Protein AF-A0A0Q8J350-F1 (afdb_monomer_lite)

Structure (mmCIF, N/CA/C/O backbone):
data_AF-A0A0Q8J350-F1
#
_entry.id   AF-A0A0Q8J350-F1
#
loop_
_atom_site.group_PDB
_atom_site.id
_atom_site.type_symbol
_atom_site.label_atom_id
_atom_site.label_alt_id
_atom_site.label_comp_id
_atom_site.label_asym_id
_atom_site.label_entity_id
_atom_site.label_seq_id
_atom_site.pdbx_PDB_ins_code
_atom_site.Cartn_x
_atom_site.Cartn_y
_atom_site.Cartn_z
_atom_site.occupancy
_atom_site.B_iso_or_equiv
_atom_site.auth_seq_id
_atom_site.auth_comp_id
_atom_site.auth_asym_id
_atom_site.auth_atom_id
_atom_site.pdbx_PDB_model_num
ATOM 1 N N . MET A 1 1 ? 8.474 -1.143 -24.722 1.00 42.2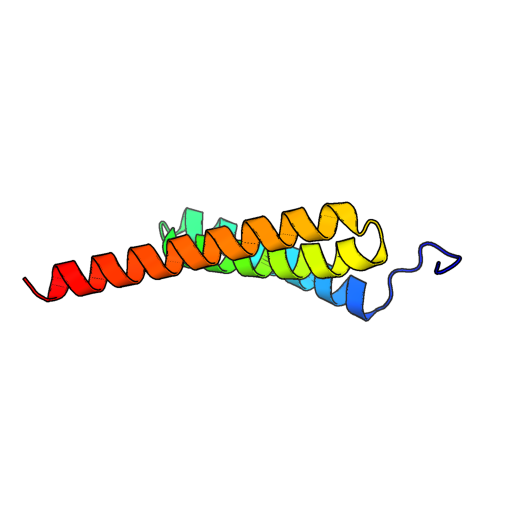8 1 MET A N 1
ATOM 2 C CA . MET A 1 1 ? 9.204 -2.358 -24.303 1.00 42.28 1 MET A CA 1
ATOM 3 C C . MET A 1 1 ? 10.643 -1.959 -24.028 1.00 42.28 1 MET A C 1
ATOM 5 O O . MET A 1 1 ? 11.415 -1.791 -24.964 1.00 42.28 1 MET A O 1
ATOM 9 N N . THR A 1 2 ? 10.965 -1.683 -22.768 1.00 45.03 2 THR A N 1
ATOM 10 C CA . THR A 1 2 ? 12.335 -1.426 -22.309 1.00 45.03 2 THR A CA 1
ATOM 11 C C . THR A 1 2 ? 13.141 -2.717 -22.448 1.00 45.03 2 THR A C 1
ATOM 13 O O . THR A 1 2 ? 12.702 -3.789 -22.045 1.00 45.03 2 THR A O 1
ATOM 16 N N . ARG A 1 3 ? 14.264 -2.623 -23.164 1.00 53.06 3 ARG A N 1
ATOM 17 C CA . ARG A 1 3 ? 14.980 -3.752 -23.779 1.00 53.06 3 ARG A CA 1
ATOM 18 C C . ARG A 1 3 ? 15.904 -4.512 -22.821 1.00 53.06 3 ARG A C 1
ATOM 20 O O . ARG A 1 3 ? 16.374 -5.579 -23.183 1.00 53.06 3 ARG A O 1
ATOM 27 N N . ASN A 1 4 ? 16.096 -4.022 -21.606 1.00 52.31 4 ASN A N 1
ATOM 28 C CA . ASN A 1 4 ? 16.851 -4.684 -20.550 1.00 52.31 4 ASN A CA 1
ATOM 29 C C . ASN A 1 4 ? 15.980 -4.646 -19.297 1.00 52.31 4 ASN A C 1
ATOM 31 O O . ASN A 1 4 ? 15.317 -3.636 -19.075 1.00 52.31 4 ASN A O 1
ATOM 35 N N . GLY A 1 5 ? 15.962 -5.709 -18.493 1.00 55.25 5 GLY A N 1
ATOM 36 C CA . GLY A 1 5 ? 15.242 -5.792 -17.212 1.00 55.25 5 GLY A CA 1
ATOM 37 C C . GLY A 1 5 ? 15.749 -4.828 -16.129 1.00 55.25 5 GLY A C 1
ATOM 38 O O . GLY A 1 5 ? 15.719 -5.164 -14.948 1.00 55.25 5 GLY A O 1
ATOM 39 N N . ASP A 1 6 ? 16.230 -3.655 -16.528 1.00 61.84 6 ASP A N 1
ATOM 40 C CA . ASP A 1 6 ? 16.649 -2.565 -15.674 1.00 61.84 6 ASP A CA 1
ATOM 41 C C . ASP A 1 6 ? 15.387 -1.910 -15.112 1.00 61.84 6 ASP A C 1
ATOM 43 O O . ASP A 1 6 ? 14.622 -1.245 -15.816 1.00 61.84 6 ASP A O 1
ATOM 47 N N . LEU A 1 7 ? 15.144 -2.145 -13.823 1.00 61.53 7 LEU A N 1
ATOM 48 C CA . LEU A 1 7 ? 14.150 -1.399 -13.063 1.00 61.53 7 LEU A CA 1
ATOM 49 C C . LEU A 1 7 ? 14.528 0.076 -13.116 1.00 61.53 7 LEU A C 1
ATOM 51 O O . LEU A 1 7 ? 15.651 0.444 -12.757 1.00 61.53 7 LEU A O 1
ATOM 55 N N . THR A 1 8 ? 13.587 0.933 -13.516 1.00 75.81 8 THR A N 1
ATOM 56 C CA . THR A 1 8 ? 13.827 2.365 -13.371 1.00 75.81 8 THR A CA 1
ATOM 57 C C . THR A 1 8 ? 14.044 2.671 -11.882 1.00 75.81 8 THR A C 1
ATOM 59 O O . THR A 1 8 ? 13.464 2.004 -11.014 1.00 75.81 8 THR A O 1
ATOM 62 N N . PRO A 1 9 ? 14.875 3.669 -11.535 1.00 78.62 9 PRO A N 1
ATOM 63 C CA . PRO A 1 9 ? 15.106 4.037 -10.136 1.00 78.62 9 PRO A CA 1
ATOM 64 C C . PRO A 1 9 ? 13.796 4.358 -9.393 1.00 78.62 9 PRO A C 1
ATOM 66 O O . PRO A 1 9 ? 13.697 4.141 -8.187 1.00 78.62 9 PRO A O 1
ATOM 69 N N . ILE A 1 10 ? 12.767 4.803 -10.122 1.00 79.62 10 ILE A N 1
ATOM 70 C CA . ILE A 1 10 ? 11.420 5.057 -9.603 1.00 79.62 10 ILE A CA 1
ATOM 71 C C . ILE A 1 10 ? 10.720 3.744 -9.218 1.00 79.62 10 ILE A C 1
AT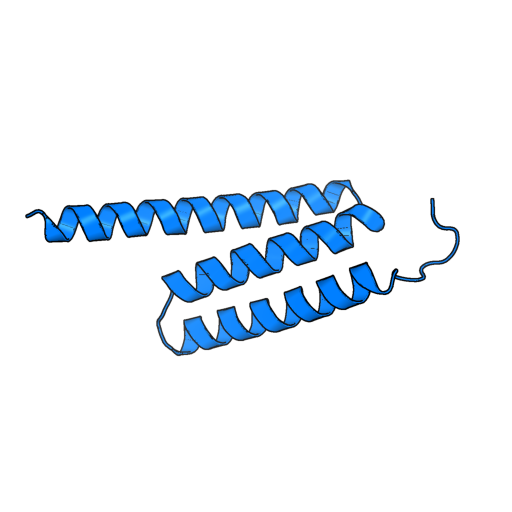OM 73 O O . ILE A 1 10 ? 10.160 3.656 -8.125 1.00 79.62 10 ILE A O 1
ATOM 77 N N . SER A 1 11 ? 10.781 2.704 -10.054 1.00 80.12 11 SER A N 1
ATOM 78 C CA . SER A 1 11 ? 10.192 1.390 -9.746 1.00 80.12 11 SER A CA 1
ATOM 79 C C . SER A 1 11 ? 10.931 0.693 -8.598 1.00 80.12 11 SER A C 1
ATOM 81 O O . SER A 1 11 ? 10.303 0.051 -7.759 1.00 80.12 11 SER A O 1
ATOM 83 N N . LEU A 1 12 ? 12.255 0.858 -8.506 1.00 82.25 12 LEU A N 1
ATOM 84 C CA . LEU A 1 12 ? 13.050 0.390 -7.363 1.00 82.25 12 LEU A CA 1
ATOM 85 C C . LEU A 1 12 ? 12.620 1.071 -6.059 1.00 82.25 12 LEU A C 1
ATOM 87 O O . LEU A 1 12 ? 12.399 0.397 -5.052 1.00 82.25 12 LEU A O 1
ATOM 91 N N . LEU A 1 13 ? 12.441 2.394 -6.082 1.00 85.12 13 LEU A N 1
ATOM 92 C CA . LEU A 1 13 ? 11.938 3.141 -4.932 1.00 85.12 13 LEU A CA 1
ATOM 93 C C . LEU A 1 13 ? 10.524 2.683 -4.540 1.00 85.12 13 LEU A C 1
ATOM 95 O O . LEU A 1 13 ? 10.259 2.454 -3.360 1.00 85.12 13 LEU A O 1
ATOM 99 N N . ALA A 1 14 ? 9.632 2.494 -5.517 1.00 84.12 14 ALA A N 1
ATOM 100 C CA . ALA A 1 14 ? 8.282 1.986 -5.283 1.00 84.12 14 ALA A CA 1
ATOM 101 C C . ALA A 1 14 ? 8.299 0.578 -4.661 1.00 84.12 14 ALA A C 1
ATOM 103 O O . ALA A 1 14 ? 7.546 0.312 -3.724 1.00 84.12 14 ALA A O 1
ATOM 104 N N . LEU A 1 15 ? 9.199 -0.303 -5.104 1.00 82.06 15 LEU A N 1
ATOM 105 C CA . LEU A 1 15 ? 9.374 -1.632 -4.519 1.00 82.06 15 LEU A CA 1
ATOM 106 C C . LEU A 1 15 ? 9.822 -1.555 -3.052 1.00 82.06 15 LEU A C 1
ATOM 108 O O . LEU A 1 15 ? 9.244 -2.225 -2.196 1.00 82.06 15 LEU A O 1
ATOM 112 N N . VAL A 1 16 ? 10.809 -0.709 -2.741 1.00 87.81 16 VAL A N 1
ATOM 113 C CA . VAL A 1 16 ? 11.275 -0.498 -1.359 1.00 87.81 16 VAL A CA 1
ATOM 114 C C . VAL A 1 16 ? 10.140 0.028 -0.476 1.00 87.81 16 VAL A C 1
ATOM 116 O O . VAL A 1 16 ? 9.933 -0.482 0.627 1.00 87.81 16 VAL A O 1
ATOM 119 N N . LEU A 1 17 ? 9.362 0.994 -0.970 1.00 88.44 17 LEU A N 1
ATOM 120 C CA . LEU A 1 17 ? 8.202 1.540 -0.260 1.00 88.44 17 LEU A CA 1
ATOM 121 C C . LEU A 1 17 ? 7.111 0.482 -0.036 1.00 88.44 17 LEU A C 1
ATOM 123 O O . LEU A 1 17 ? 6.533 0.424 1.052 1.00 88.44 17 LEU A O 1
ATOM 127 N N . SER A 1 18 ? 6.863 -0.393 -1.014 1.00 88.06 18 SER A N 1
ATOM 128 C CA . SER A 1 18 ? 5.944 -1.532 -0.880 1.00 88.06 18 SER A CA 1
ATOM 129 C C . SER A 1 18 ? 6.406 -2.512 0.207 1.00 88.06 18 SER A C 1
ATOM 131 O O . SER A 1 18 ? 5.641 -2.856 1.113 1.00 88.06 18 SER A O 1
ATOM 133 N N . CYS A 1 19 ? 7.683 -2.898 0.212 1.00 87.81 19 CYS A N 1
ATOM 134 C CA . CYS A 1 19 ? 8.238 -3.770 1.250 1.00 87.81 19 CYS A CA 1
ATOM 135 C C . CYS A 1 19 ? 8.160 -3.132 2.645 1.00 87.81 19 CYS A C 1
ATOM 137 O O . CYS A 1 19 ? 7.694 -3.770 3.592 1.00 87.81 19 CYS A O 1
ATOM 139 N N . ALA A 1 20 ? 8.547 -1.861 2.774 1.00 89.62 20 ALA A N 1
ATOM 140 C CA . ALA A 1 20 ? 8.492 -1.138 4.042 1.00 89.62 20 ALA A CA 1
ATOM 141 C C . ALA A 1 20 ? 7.058 -1.060 4.593 1.00 89.62 20 ALA A C 1
ATOM 143 O O . ALA A 1 20 ? 6.817 -1.359 5.762 1.00 89.62 20 ALA A O 1
ATOM 144 N N . THR A 1 21 ? 6.084 -0.722 3.748 1.00 89.19 21 THR A N 1
ATOM 145 C CA . THR A 1 21 ? 4.671 -0.616 4.154 1.00 89.19 21 THR A CA 1
ATOM 146 C C . THR A 1 21 ? 4.047 -1.972 4.480 1.00 89.19 21 THR A C 1
ATOM 148 O O . THR A 1 21 ? 3.256 -2.062 5.417 1.00 89.19 21 THR A O 1
ATOM 151 N N . THR A 1 22 ? 4.469 -3.045 3.809 1.00 89.25 22 THR A N 1
ATOM 152 C CA . THR A 1 22 ? 4.105 -4.429 4.168 1.00 89.25 22 THR A CA 1
ATOM 153 C C . THR A 1 22 ? 4.598 -4.795 5.567 1.00 89.25 22 THR A C 1
ATOM 155 O O . THR A 1 22 ? 3.829 -5.320 6.373 1.00 89.25 22 THR A O 1
ATOM 158 N N . LEU A 1 23 ? 5.862 -4.489 5.879 1.00 91.31 23 LEU A N 1
ATOM 159 C CA . LEU A 1 23 ? 6.448 -4.749 7.198 1.00 91.31 23 LEU A CA 1
ATOM 160 C C . LEU A 1 23 ? 5.764 -3.926 8.295 1.00 91.31 23 LEU A C 1
ATOM 162 O O . LEU A 1 23 ? 5.474 -4.453 9.368 1.00 91.31 23 LEU A O 1
ATOM 166 N N . ILE A 1 24 ? 5.440 -2.662 8.010 1.00 90.25 24 ILE A N 1
ATOM 167 C CA . ILE A 1 24 ? 4.656 -1.812 8.917 1.00 90.25 24 ILE A CA 1
ATOM 168 C C . ILE A 1 24 ? 3.267 -2.422 9.150 1.00 90.25 24 ILE A C 1
ATOM 170 O O . ILE A 1 24 ? 2.823 -2.510 10.294 1.00 90.25 24 ILE A O 1
ATOM 174 N N . GLY A 1 25 ? 2.594 -2.884 8.092 1.00 85.69 25 GLY A N 1
ATOM 175 C CA . GLY A 1 25 ? 1.301 -3.562 8.193 1.00 85.69 25 GLY A CA 1
ATOM 176 C C . GLY A 1 25 ? 1.366 -4.819 9.060 1.00 85.69 25 GLY A C 1
ATOM 177 O O . GLY A 1 25 ? 0.537 -4.992 9.954 1.00 85.69 25 GLY A O 1
ATOM 178 N N . ALA A 1 26 ? 2.401 -5.641 8.873 1.00 88.06 26 ALA A N 1
ATOM 179 C CA . ALA A 1 26 ? 2.640 -6.826 9.692 1.00 88.06 26 ALA A CA 1
ATOM 180 C C . ALA A 1 26 ? 2.874 -6.455 11.167 1.00 88.06 26 ALA A C 1
ATOM 182 O O . ALA A 1 26 ? 2.220 -7.006 12.051 1.00 88.06 26 ALA A O 1
ATOM 183 N N . ALA A 1 27 ? 3.723 -5.462 11.449 1.00 90.62 27 ALA A N 1
ATOM 184 C CA . ALA A 1 27 ? 3.953 -4.971 12.809 1.00 90.62 27 ALA A CA 1
ATOM 185 C C . ALA A 1 27 ? 2.663 -4.442 13.468 1.00 90.62 27 ALA A C 1
ATOM 187 O O . ALA A 1 27 ? 2.405 -4.692 14.646 1.00 90.62 27 ALA A O 1
ATOM 188 N N . MET A 1 28 ? 1.799 -3.767 12.705 1.00 88.75 28 MET A N 1
ATOM 189 C CA . MET A 1 28 ? 0.501 -3.296 13.195 1.00 88.75 28 MET A CA 1
ATOM 190 C C . MET A 1 28 ? -0.463 -4.441 13.532 1.00 88.75 28 MET A C 1
ATOM 192 O O . MET A 1 28 ? -1.243 -4.304 14.479 1.00 88.75 28 MET A O 1
ATOM 196 N N . LEU A 1 29 ? -0.396 -5.571 12.818 1.00 87.00 29 LEU A N 1
ATOM 197 C CA . LEU A 1 29 ? -1.129 -6.785 13.195 1.00 87.00 29 LEU A CA 1
ATOM 198 C C . LEU A 1 29 ? -0.610 -7.364 14.515 1.00 87.00 29 LEU A C 1
ATOM 200 O O . LEU A 1 29 ? -1.428 -7.706 15.371 1.00 87.00 29 LEU A O 1
ATOM 204 N N . LEU A 1 30 ? 0.713 -7.393 14.732 1.00 91.44 30 LEU A N 1
ATOM 205 C CA . LEU A 1 30 ? 1.285 -7.791 16.028 1.00 91.44 30 LEU A CA 1
ATOM 206 C C . LEU A 1 30 ? 0.790 -6.883 17.166 1.00 91.44 30 LEU A C 1
ATOM 208 O O . LEU A 1 30 ? 0.470 -7.364 18.253 1.00 91.44 30 LEU A O 1
ATOM 212 N N . TRP A 1 31 ? 0.648 -5.582 16.909 1.00 92.81 31 TRP A N 1
ATOM 213 C CA . TRP A 1 31 ? 0.093 -4.619 17.869 1.00 92.81 31 TRP A CA 1
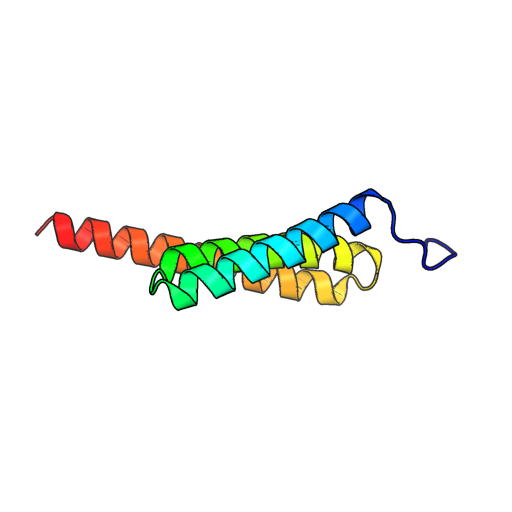ATOM 214 C C . TRP A 1 31 ? -1.437 -4.613 17.961 1.00 92.81 31 TRP A C 1
ATOM 216 O O . TRP A 1 31 ? -2.001 -3.714 18.587 1.00 92.81 31 TRP A O 1
ATOM 226 N N . ARG A 1 32 ? -2.123 -5.594 17.360 1.00 89.69 32 ARG A N 1
ATOM 227 C CA . ARG A 1 32 ? -3.590 -5.722 17.377 1.00 89.69 32 ARG A CA 1
ATOM 228 C C . ARG A 1 32 ? -4.313 -4.467 16.864 1.00 89.69 32 ARG A C 1
ATOM 230 O O . ARG A 1 32 ? -5.397 -4.130 17.337 1.00 89.69 32 ARG A O 1
ATOM 237 N N . LYS A 1 33 ? -3.733 -3.777 15.875 1.00 86.00 33 LYS A N 1
ATOM 238 C CA . LYS A 1 33 ? -4.322 -2.611 15.189 1.00 86.00 33 LYS A CA 1
ATOM 239 C C . LYS A 1 33 ? -4.727 -2.986 13.753 1.00 86.00 33 LYS A C 1
ATOM 241 O O . LYS A 1 33 ? -4.086 -2.533 12.801 1.00 86.00 33 LYS A O 1
ATOM 246 N N . PRO A 1 34 ? -5.793 -3.793 13.563 1.00 80.81 34 PRO A N 1
ATOM 247 C CA . PRO A 1 34 ? -6.149 -4.361 12.258 1.00 80.81 34 PRO A CA 1
ATOM 248 C C . PRO A 1 34 ? -6.521 -3.295 11.218 1.00 80.81 34 PRO A C 1
ATOM 250 O O . PRO A 1 34 ? -6.216 -3.446 10.039 1.00 80.81 34 PRO A O 1
ATOM 253 N N . LEU A 1 35 ? -7.113 -2.176 11.648 1.00 81.31 35 LEU A N 1
ATOM 254 C CA . LEU A 1 35 ? -7.470 -1.067 10.758 1.00 81.31 35 LEU A CA 1
ATOM 255 C C . LEU A 1 35 ? -6.250 -0.364 10.166 1.00 81.31 35 LEU A C 1
ATOM 257 O O . LEU A 1 35 ? -6.205 -0.082 8.970 1.00 81.31 35 LEU A O 1
ATOM 261 N N . SER A 1 36 ? -5.255 -0.088 11.005 1.00 83.25 36 SER A N 1
ATOM 262 C CA . SER A 1 36 ? -4.010 0.537 10.565 1.00 83.25 36 SER A CA 1
ATOM 263 C C . SER A 1 36 ? -3.211 -0.417 9.675 1.00 83.25 36 SER A C 1
ATOM 265 O O . SER A 1 36 ? -2.687 0.015 8.651 1.00 83.25 36 SER A O 1
ATOM 267 N N . ALA A 1 37 ? -3.205 -1.715 10.000 1.00 84.56 37 ALA A N 1
ATOM 268 C CA . ALA A 1 37 ? -2.596 -2.739 9.158 1.00 84.56 37 ALA A CA 1
ATOM 269 C C . ALA A 1 37 ? -3.243 -2.802 7.766 1.00 84.56 37 ALA A C 1
ATOM 271 O O . ALA A 1 37 ? -2.535 -2.774 6.765 1.00 84.56 37 ALA A O 1
ATOM 272 N N . SER A 1 38 ? -4.578 -2.806 7.689 1.00 81.94 38 SER A N 1
ATOM 273 C CA . SER A 1 38 ? -5.312 -2.788 6.414 1.00 81.94 38 SER A CA 1
ATOM 274 C C . SER A 1 38 ? -4.929 -1.589 5.543 1.00 81.94 38 SER A C 1
ATOM 276 O O . SER A 1 38 ? -4.728 -1.741 4.340 1.00 81.94 38 SER A O 1
ATOM 278 N N . ALA A 1 39 ? -4.793 -0.400 6.138 1.00 84.25 39 ALA A N 1
ATOM 279 C CA . ALA A 1 39 ? -4.357 0.790 5.411 1.00 84.25 39 ALA A CA 1
ATOM 280 C C . ALA A 1 39 ? -2.915 0.647 4.893 1.00 84.25 39 ALA A C 1
ATOM 282 O O . ALA A 1 39 ? -2.642 0.974 3.740 1.00 84.25 39 ALA A O 1
ATOM 283 N N . ALA A 1 40 ? -2.007 0.111 5.712 1.00 85.62 40 ALA A N 1
ATOM 284 C CA . ALA A 1 40 ? -0.623 -0.132 5.313 1.00 85.62 40 ALA A CA 1
ATOM 285 C C . ALA A 1 40 ? -0.517 -1.158 4.168 1.00 85.62 40 ALA A C 1
ATOM 287 O O . ALA A 1 40 ? 0.223 -0.928 3.212 1.00 85.62 40 ALA A O 1
ATOM 288 N N . TYR A 1 41 ? -1.308 -2.237 4.201 1.00 85.12 41 TYR A N 1
ATOM 289 C CA . TYR A 1 41 ? -1.363 -3.216 3.110 1.00 85.12 41 TYR A CA 1
ATOM 290 C C . TYR A 1 41 ? -1.983 -2.647 1.828 1.00 85.12 41 TYR A C 1
ATOM 292 O O . TYR A 1 41 ? -1.496 -2.945 0.739 1.00 85.12 41 TYR A O 1
ATOM 300 N N . ALA A 1 42 ? -3.002 -1.788 1.933 1.00 83.44 42 ALA A N 1
ATOM 301 C CA . ALA A 1 42 ? -3.570 -1.106 0.769 1.00 83.44 42 ALA A CA 1
ATOM 302 C C . ALA A 1 42 ? -2.532 -0.205 0.078 1.00 83.44 42 ALA A C 1
ATOM 304 O O . ALA A 1 42 ? -2.395 -0.240 -1.145 1.00 83.44 42 ALA A O 1
ATOM 305 N N . ILE A 1 43 ? -1.759 0.552 0.866 1.00 85.50 43 ILE A N 1
ATOM 306 C CA . ILE A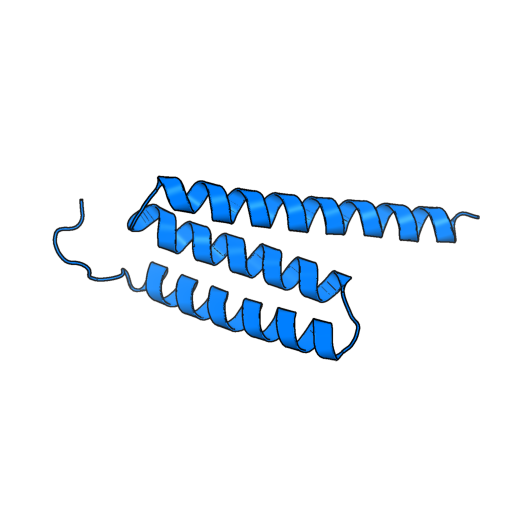 1 43 ? -0.667 1.401 0.368 1.00 85.50 43 ILE A CA 1
ATOM 307 C C . ILE A 1 43 ? 0.438 0.543 -0.266 1.00 85.50 43 ILE A C 1
ATOM 309 O O . ILE A 1 43 ? 0.875 0.836 -1.378 1.00 85.50 43 ILE A O 1
ATOM 313 N N . SER A 1 44 ? 0.846 -0.542 0.399 1.00 86.62 44 SER A N 1
ATOM 314 C CA . SER A 1 44 ? 1.831 -1.491 -0.136 1.00 86.62 44 SER A CA 1
ATOM 315 C C . SER A 1 44 ? 1.418 -2.041 -1.498 1.00 86.62 44 SER A C 1
ATOM 317 O O . SER A 1 44 ? 2.221 -2.062 -2.435 1.00 86.62 44 SER A O 1
ATOM 319 N N . SER A 1 45 ? 0.149 -2.431 -1.623 1.00 84.25 45 SER A N 1
ATOM 320 C CA . SER A 1 45 ? -0.404 -2.991 -2.849 1.00 84.25 45 SER A CA 1
ATOM 321 C C . SER A 1 45 ? -0.462 -1.978 -3.994 1.00 84.25 45 SER A C 1
ATOM 323 O O . SER A 1 45 ? -0.266 -2.347 -5.151 1.00 84.25 45 SER A O 1
ATOM 325 N N . LEU A 1 46 ? -0.671 -0.693 -3.688 1.00 84.50 46 LEU A N 1
ATOM 326 C CA . LEU A 1 46 ? -0.626 0.382 -4.680 1.00 84.50 46 LEU A CA 1
ATOM 327 C C . LEU A 1 46 ? 0.787 0.537 -5.264 1.00 84.50 46 LEU A C 1
ATOM 329 O O . LEU A 1 46 ? 0.957 0.622 -6.479 1.00 84.50 46 LEU A O 1
ATOM 333 N N . PHE A 1 47 ? 1.809 0.515 -4.406 1.00 83.62 47 PHE A N 1
ATOM 334 C CA . PHE A 1 47 ? 3.202 0.564 -4.848 1.00 83.62 47 PHE A CA 1
ATOM 335 C C . PHE A 1 47 ? 3.606 -0.690 -5.626 1.00 83.62 47 PHE A C 1
ATOM 337 O O . PHE A 1 47 ? 4.248 -0.579 -6.669 1.00 83.62 47 PHE A O 1
ATOM 344 N N . ALA A 1 48 ? 3.173 -1.872 -5.185 1.00 81.88 48 ALA A N 1
ATOM 345 C CA . ALA A 1 48 ? 3.384 -3.112 -5.926 1.00 81.88 48 ALA A CA 1
ATOM 346 C C . ALA A 1 48 ? 2.721 -3.066 -7.314 1.00 81.88 48 ALA A C 1
ATOM 348 O O . ALA A 1 48 ? 3.317 -3.507 -8.296 1.00 81.88 48 ALA A O 1
ATOM 349 N N . ALA A 1 49 ? 1.523 -2.481 -7.423 1.00 83.06 49 ALA A N 1
ATOM 350 C CA . ALA A 1 49 ? 0.843 -2.294 -8.701 1.00 83.06 49 ALA A CA 1
ATOM 351 C C . ALA A 1 49 ? 1.630 -1.384 -9.653 1.00 83.06 49 ALA A C 1
ATOM 353 O O . ALA A 1 49 ? 1.731 -1.703 -10.835 1.00 83.06 49 ALA A O 1
ATOM 354 N N . LEU A 1 50 ? 2.221 -0.294 -9.147 1.00 81.25 50 LEU A N 1
ATOM 355 C CA . LEU A 1 50 ? 3.059 0.610 -9.945 1.00 81.25 50 LEU A CA 1
ATOM 356 C C . LEU A 1 50 ? 4.285 -0.112 -10.519 1.00 81.25 50 LEU A C 1
ATOM 358 O O . LEU A 1 50 ? 4.570 0.020 -11.705 1.00 81.25 50 LEU A O 1
ATOM 362 N N . VAL A 1 51 ? 4.958 -0.939 -9.714 1.00 80.19 51 VAL A N 1
ATOM 363 C CA . VAL A 1 51 ? 6.094 -1.755 -10.180 1.00 80.19 51 VAL A CA 1
ATOM 364 C C . VAL A 1 51 ? 5.645 -2.777 -11.230 1.00 80.19 51 VAL A C 1
ATOM 366 O O . VAL A 1 51 ? 6.288 -2.946 -12.268 1.00 80.19 51 VAL A O 1
ATOM 369 N N . MET A 1 52 ? 4.513 -3.443 -10.991 1.00 79.19 52 MET A N 1
ATOM 370 C CA . MET A 1 52 ? 3.978 -4.453 -11.906 1.00 79.19 52 MET A CA 1
ATOM 371 C C . MET A 1 52 ? 3.432 -3.851 -13.203 1.00 79.19 52 MET A C 1
ATOM 373 O O . MET A 1 52 ? 3.424 -4.546 -14.213 1.00 79.19 52 MET A O 1
ATOM 377 N N . ALA A 1 53 ? 3.021 -2.581 -13.224 1.00 79.31 53 ALA A N 1
ATOM 378 C CA . ALA A 1 53 ? 2.542 -1.919 -14.438 1.00 79.31 53 ALA A CA 1
ATOM 379 C C . ALA A 1 53 ? 3.632 -1.827 -15.514 1.00 79.31 53 ALA A C 1
ATOM 381 O O . ALA A 1 53 ? 3.334 -1.960 -16.701 1.00 79.31 53 ALA A O 1
ATOM 382 N N . GLU A 1 54 ? 4.890 -1.666 -15.100 1.00 74.69 54 GLU A N 1
ATOM 383 C CA . GLU A 1 54 ? 6.033 -1.633 -16.015 1.00 74.69 54 GLU A CA 1
ATOM 384 C C . GLU A 1 54 ? 6.436 -3.028 -16.511 1.00 74.69 54 GLU A C 1
ATOM 386 O O . GLU A 1 54 ? 6.800 -3.188 -17.676 1.00 74.69 54 GLU A O 1
ATOM 391 N N . TRP A 1 55 ? 6.358 -4.045 -15.647 1.00 70.88 55 TRP A N 1
ATOM 392 C CA . TRP A 1 55 ? 6.847 -5.396 -15.950 1.00 70.88 55 TRP A CA 1
ATOM 393 C C . TRP A 1 55 ? 5.777 -6.308 -16.555 1.00 70.88 55 TRP A C 1
ATOM 395 O O . TRP A 1 55 ? 6.022 -7.012 -17.536 1.00 70.88 55 TRP A O 1
ATOM 405 N N . ARG A 1 56 ? 4.588 -6.349 -15.945 1.00 74.44 56 ARG A N 1
ATOM 406 C CA . ARG A 1 56 ? 3.466 -7.228 -16.308 1.00 74.44 56 ARG A CA 1
ATOM 407 C C . ARG A 1 56 ? 2.138 -6.499 -16.043 1.00 74.44 56 ARG A C 1
ATOM 409 O O . ARG A 1 56 ? 1.501 -6.752 -15.018 1.00 74.44 56 ARG A O 1
ATOM 416 N N . PRO A 1 57 ? 1.670 -5.659 -16.987 1.00 73.56 57 PRO A N 1
ATOM 417 C CA . PRO A 1 57 ? 0.467 -4.836 -16.833 1.00 73.56 57 PRO A CA 1
ATOM 418 C C . PRO A 1 57 ? -0.778 -5.579 -16.311 1.00 73.56 57 PRO A C 1
ATOM 420 O O . PRO A 1 57 ? -1.487 -5.017 -15.479 1.00 73.56 57 PRO A O 1
ATOM 423 N N . PRO A 1 58 ? -1.043 -6.850 -16.693 1.00 78.00 58 PRO A N 1
ATOM 424 C CA . PRO A 1 58 ? -2.178 -7.599 -16.148 1.00 78.00 58 PRO A CA 1
ATOM 425 C C . PRO A 1 58 ? -2.142 -7.775 -14.618 1.00 78.00 58 PRO A C 1
ATOM 427 O O . PRO A 1 58 ? -3.185 -7.756 -13.973 1.00 78.00 58 PRO A O 1
ATOM 430 N N . LEU A 1 59 ? -0.951 -7.906 -14.021 1.00 74.12 59 LEU A N 1
ATOM 431 C CA . LEU A 1 59 ? -0.759 -8.071 -12.572 1.00 74.12 59 LEU A CA 1
ATOM 432 C C . LEU A 1 59 ? -0.844 -6.739 -11.804 1.00 74.12 59 LEU A C 1
ATOM 434 O O . LEU A 1 59 ? -1.055 -6.727 -10.589 1.00 74.12 59 LEU A O 1
ATOM 438 N N . ALA A 1 60 ? -0.740 -5.601 -12.491 1.00 75.69 60 ALA A N 1
ATOM 439 C CA . ALA A 1 60 ? -0.967 -4.299 -11.868 1.00 75.69 60 ALA A CA 1
ATOM 440 C C . ALA A 1 60 ? -2.432 -4.136 -11.426 1.00 75.69 60 ALA A C 1
ATOM 442 O O . ALA A 1 60 ? -2.702 -3.611 -10.345 1.00 75.69 60 ALA A O 1
ATOM 443 N N . PHE A 1 61 ? -3.382 -4.666 -12.207 1.00 76.38 61 PHE A N 1
ATOM 444 C CA . PHE A 1 61 ? -4.809 -4.625 -11.871 1.00 76.38 61 PHE A CA 1
ATOM 445 C C . PHE A 1 61 ? -5.132 -5.377 -10.579 1.00 76.38 61 PHE A C 1
ATOM 447 O O . PHE A 1 61 ? -5.963 -4.917 -9.799 1.00 76.38 61 PHE A O 1
ATOM 454 N N . THR A 1 62 ? -4.445 -6.490 -10.303 1.00 79.94 62 THR A N 1
ATOM 455 C CA . THR A 1 62 ? -4.607 -7.201 -9.028 1.00 79.94 62 THR A CA 1
ATOM 456 C C . THR A 1 62 ? -4.139 -6.362 -7.841 1.00 79.94 62 THR A C 1
ATOM 458 O O . THR A 1 62 ? -4.852 -6.278 -6.842 1.00 79.94 62 THR A O 1
ATOM 461 N N . GLY A 1 63 ? -2.999 -5.673 -7.963 1.00 74.25 63 GLY A N 1
ATOM 462 C CA . GLY A 1 63 ? -2.514 -4.779 -6.908 1.00 74.25 63 GLY A CA 1
ATOM 463 C C . GLY A 1 63 ? -3.450 -3.586 -6.664 1.00 74.25 63 GLY A C 1
ATOM 464 O O . GLY A 1 63 ? -3.711 -3.230 -5.512 1.00 74.25 63 GLY A O 1
ATOM 465 N N . LEU A 1 64 ? -4.037 -3.025 -7.727 1.00 78.56 64 LEU A N 1
ATOM 466 C CA . LEU A 1 64 ? -5.071 -1.987 -7.628 1.00 78.56 64 LEU A CA 1
ATOM 467 C C . LEU A 1 64 ? -6.356 -2.503 -6.966 1.00 78.56 64 LEU A C 1
ATOM 469 O O . LEU A 1 64 ? -6.928 -1.813 -6.123 1.00 78.56 64 LEU A O 1
ATOM 473 N N . GLY A 1 65 ? -6.791 -3.721 -7.298 1.00 79.94 65 GLY A N 1
ATOM 474 C CA . GLY A 1 65 ? -7.968 -4.348 -6.693 1.00 79.94 65 GLY A CA 1
ATOM 475 C C . GLY A 1 65 ? -7.815 -4.547 -5.184 1.00 79.94 65 GLY A C 1
ATOM 476 O O . GLY A 1 65 ? -8.707 -4.188 -4.416 1.00 79.94 65 GLY A O 1
ATOM 477 N N . ILE A 1 66 ? -6.657 -5.038 -4.740 1.00 80.94 66 ILE A N 1
ATOM 478 C CA . ILE A 1 66 ? -6.349 -5.196 -3.310 1.00 80.94 66 ILE A CA 1
ATOM 479 C C . ILE A 1 66 ? -6.332 -3.831 -2.601 1.00 80.94 66 ILE A C 1
ATOM 481 O O . ILE A 1 66 ? -6.895 -3.699 -1.512 1.00 80.94 66 ILE A O 1
ATOM 485 N N . ALA A 1 67 ? -5.752 -2.800 -3.225 1.00 78.69 67 ALA A N 1
ATOM 486 C CA . ALA A 1 67 ? -5.755 -1.445 -2.674 1.00 78.69 67 ALA A CA 1
ATOM 487 C C . ALA A 1 67 ? -7.185 -0.888 -2.520 1.00 78.69 67 ALA A C 1
ATOM 489 O O . ALA A 1 67 ? -7.519 -0.315 -1.480 1.00 78.69 67 ALA A O 1
ATOM 490 N N . LEU A 1 68 ? -8.049 -1.115 -3.516 1.00 84.75 68 LEU A N 1
ATOM 491 C CA . LEU A 1 68 ? -9.454 -0.703 -3.491 1.00 84.75 68 LEU A CA 1
ATOM 492 C C . LEU A 1 68 ? -10.234 -1.395 -2.361 1.00 84.75 68 LEU A C 1
ATOM 494 O O . LEU A 1 68 ? -10.968 -0.736 -1.624 1.00 84.75 68 LEU A O 1
ATOM 498 N N . ILE A 1 69 ? -10.048 -2.707 -2.190 1.00 84.88 69 ILE A N 1
ATOM 499 C CA . ILE A 1 69 ? -10.685 -3.477 -1.112 1.00 84.88 69 ILE A CA 1
ATOM 500 C C . ILE A 1 69 ? -10.227 -2.953 0.253 1.00 84.88 69 ILE A C 1
ATOM 502 O O . ILE A 1 69 ? -11.061 -2.689 1.120 1.00 84.88 69 ILE A O 1
ATOM 506 N N . GLY A 1 70 ? -8.922 -2.741 0.442 1.00 79.00 70 GLY A N 1
ATOM 507 C CA . GLY A 1 70 ? -8.388 -2.199 1.694 1.00 79.00 70 GLY A CA 1
ATOM 508 C C . GLY A 1 70 ? -8.943 -0.809 2.032 1.00 79.00 70 GLY A C 1
ATOM 509 O O . GLY A 1 70 ? -9.244 -0.532 3.198 1.00 79.00 70 GLY A O 1
ATOM 510 N N . LEU A 1 71 ? -9.152 0.044 1.022 1.00 82.88 71 LEU A N 1
ATOM 511 C CA . LEU A 1 71 ? -9.808 1.344 1.183 1.00 82.88 71 LEU A CA 1
ATOM 512 C C . LEU A 1 71 ? -11.279 1.190 1.60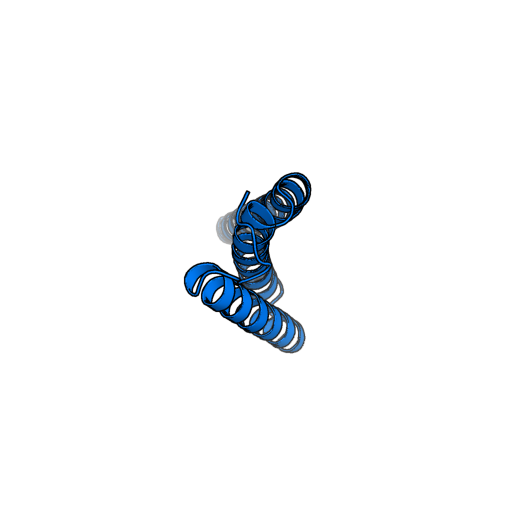0 1.00 82.88 71 LEU A C 1
ATOM 514 O O . LEU A 1 71 ? -11.706 1.821 2.568 1.00 82.88 71 LEU A O 1
ATOM 518 N N . LEU A 1 72 ? -12.040 0.339 0.904 1.00 86.19 72 LEU A N 1
ATOM 519 C CA . LEU A 1 72 ? -13.453 0.069 1.197 1.00 86.19 72 LEU A CA 1
ATOM 520 C C . LEU A 1 72 ? -13.648 -0.449 2.626 1.00 86.19 72 LEU A C 1
ATOM 522 O O . LEU A 1 72 ? -14.500 0.064 3.352 1.00 86.19 72 LEU A O 1
ATOM 526 N N . VAL A 1 73 ? -12.816 -1.400 3.059 1.00 85.25 73 VAL A N 1
ATOM 527 C CA . VAL A 1 73 ? -12.822 -1.924 4.435 1.00 85.25 73 VAL A CA 1
ATOM 528 C C . VAL A 1 73 ? -12.538 -0.807 5.442 1.00 85.25 73 VAL A C 1
ATOM 530 O O . VAL A 1 73 ? -13.250 -0.673 6.441 1.00 85.25 73 VAL A O 1
ATOM 533 N N . GLY A 1 74 ? -11.542 0.041 5.167 1.00 82.62 74 GLY A N 1
ATOM 534 C CA . GLY A 1 74 ? -11.205 1.178 6.024 1.00 82.62 74 GLY A CA 1
ATOM 535 C C . GLY A 1 74 ? -12.347 2.190 6.161 1.00 82.62 74 GLY A C 1
ATOM 536 O O . GLY A 1 74 ? -12.625 2.664 7.267 1.00 82.62 74 GLY A O 1
ATOM 537 N N . VAL A 1 75 ? -13.036 2.505 5.062 1.00 84.75 75 VAL A N 1
ATOM 538 C CA . VAL A 1 75 ? -14.201 3.405 5.062 1.00 84.75 75 VAL A CA 1
ATOM 539 C C . VAL A 1 75 ? -15.372 2.776 5.813 1.00 84.75 75 VAL A C 1
ATOM 541 O O . VAL A 1 75 ? -15.938 3.425 6.694 1.00 84.75 75 VAL A O 1
ATOM 544 N N . HIS A 1 76 ? -15.697 1.514 5.526 1.00 87.00 76 HIS A N 1
ATOM 545 C CA . HIS A 1 76 ? -16.793 0.795 6.174 1.00 87.00 76 HIS A CA 1
ATOM 546 C C . HIS A 1 76 ? -16.639 0.777 7.700 1.00 87.00 76 HIS A C 1
ATOM 548 O O . HIS A 1 76 ? -17.558 1.141 8.432 1.00 87.00 76 HIS A O 1
ATOM 554 N N . MET A 1 77 ? -15.440 0.461 8.188 1.00 82.62 77 MET A N 1
ATOM 555 C CA . MET A 1 77 ? -15.153 0.429 9.622 1.00 82.62 77 MET A CA 1
ATOM 556 C C . MET A 1 77 ? -15.200 1.817 10.267 1.00 82.62 77 MET A C 1
ATOM 558 O O . MET A 1 77 ? -15.709 1.970 11.376 1.00 82.62 77 MET A O 1
ATOM 562 N N . ARG A 1 78 ? -14.732 2.866 9.575 1.00 81.38 78 ARG A N 1
ATOM 563 C CA . ARG A 1 78 ? -14.884 4.249 10.065 1.00 81.38 78 ARG A CA 1
ATOM 564 C C . ARG A 1 78 ? -16.352 4.651 10.192 1.00 81.38 78 ARG A C 1
ATOM 566 O O . ARG A 1 78 ? -16.694 5.348 11.146 1.00 81.38 78 ARG A O 1
ATOM 573 N N . LEU A 1 79 ? -17.204 4.229 9.258 1.00 85.56 79 LEU A N 1
ATOM 574 C CA . LEU A 1 79 ? -18.645 4.479 9.318 1.00 85.56 79 LEU A CA 1
ATOM 575 C C . LEU A 1 79 ? -19.292 3.733 10.491 1.00 85.56 79 LEU A C 1
ATOM 577 O O . LEU A 1 79 ? -20.044 4.353 11.238 1.00 85.56 79 LEU A O 1
ATOM 581 N N . GLN A 1 80 ? -18.934 2.466 10.722 1.00 84.44 80 GLN A N 1
ATOM 582 C CA . GLN A 1 80 ? -19.415 1.705 11.883 1.00 84.44 80 GLN A CA 1
ATOM 583 C C . GLN A 1 80 ? -19.008 2.348 13.215 1.00 84.44 80 GLN A C 1
ATOM 585 O O . GLN A 1 80 ? -19.845 2.507 14.099 1.00 84.44 80 GLN A O 1
ATOM 590 N N . VAL A 1 81 ? -17.752 2.790 13.353 1.00 82.88 81 VAL A N 1
ATOM 591 C CA . VAL A 1 81 ? -17.284 3.476 14.573 1.00 82.88 81 VAL A CA 1
ATOM 592 C C . VAL A 1 81 ? -18.029 4.793 14.802 1.00 82.88 81 VAL A C 1
ATOM 594 O O . VAL A 1 81 ? -18.318 5.142 15.943 1.00 82.88 81 VAL A O 1
ATOM 597 N N . ARG A 1 82 ? -18.345 5.538 13.736 1.00 81.94 82 ARG A N 1
ATOM 598 C CA . ARG A 1 82 ? -19.145 6.768 13.840 1.00 81.94 82 ARG A CA 1
ATOM 599 C C . ARG A 1 82 ? -20.584 6.470 14.252 1.00 81.94 82 ARG A C 1
ATOM 601 O O . ARG A 1 82 ? -21.087 7.149 15.137 1.00 81.94 82 ARG A O 1
ATOM 608 N N . ALA A 1 83 ? -21.204 5.449 13.663 1.00 80.06 83 ALA A N 1
ATOM 609 C CA . ALA A 1 83 ? -22.552 5.019 14.023 1.00 80.06 83 ALA A CA 1
ATOM 610 C C . ALA A 1 83 ? -22.630 4.571 15.493 1.00 80.06 83 ALA A C 1
ATOM 612 O O . ALA A 1 83 ? -23.523 4.996 16.214 1.00 80.06 83 ALA A O 1
ATOM 613 N N . ALA A 1 84 ? -21.642 3.810 15.972 1.00 76.94 84 ALA A N 1
ATOM 614 C CA . ALA A 1 84 ? -21.577 3.348 17.360 1.00 76.94 84 ALA A CA 1
ATOM 615 C C . ALA A 1 84 ? -21.367 4.470 18.397 1.00 76.94 84 ALA A C 1
ATOM 617 O O . ALA A 1 84 ? -21.604 4.245 19.575 1.00 76.94 84 ALA A O 1
ATOM 618 N N . ARG A 1 85 ? -20.897 5.657 17.987 1.00 76.06 85 ARG A N 1
ATOM 619 C CA . ARG A 1 85 ? -20.750 6.837 18.865 1.00 76.06 85 ARG A CA 1
ATOM 620 C C . ARG A 1 85 ? -21.968 7.763 18.854 1.00 76.06 85 ARG A C 1
ATOM 622 O O . ARG A 1 85 ? -21.995 8.710 19.631 1.00 76.06 85 ARG A O 1
ATOM 629 N N . ALA A 1 86 ? -22.897 7.558 17.923 1.00 70.88 86 ALA A N 1
ATOM 630 C CA . ALA A 1 86 ? -24.105 8.368 17.778 1.00 70.88 86 ALA A CA 1
ATOM 631 C C . ALA A 1 86 ? -25.315 7.789 18.540 1.00 70.88 86 ALA A C 1
ATOM 633 O O . ALA A 1 86 ? -26.349 8.451 18.605 1.00 70.88 86 ALA A O 1
ATOM 634 N N . HIS A 1 87 ? -25.177 6.579 19.091 1.00 53.25 87 HIS A N 1
ATOM 635 C CA . HIS A 1 87 ? -26.105 5.924 20.015 1.00 53.25 87 HIS A CA 1
ATOM 636 C C . HIS A 1 87 ? -25.566 6.002 21.443 1.00 53.25 87 HIS A C 1
ATOM 638 O O . HIS A 1 87 ? -26.406 6.046 22.366 1.00 53.25 87 HIS A O 1
#

Foldseek 3Di:
DPPDPDQDVLLVVL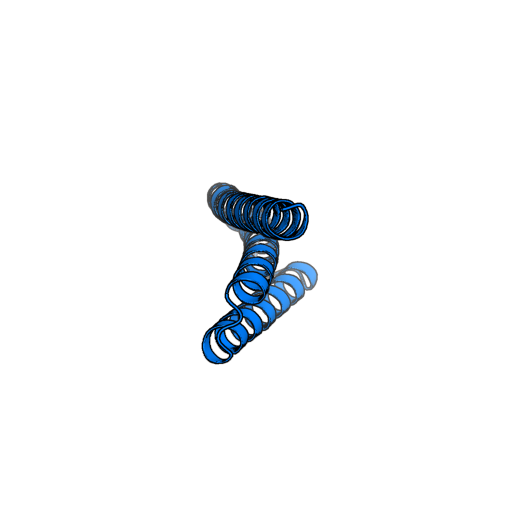QVQLVVLQVVLVVCVVVVNNLSSLQSNLSSLQSVLVNCCVVPVVVSVVSNVSNVVSVVVNVVVVVVVVVVVVD

pLDDT: mean 80.04, std 9.98, range [42.28, 92.81]

Secondary structure (DSSP, 8-state):
--SS----HHHHHHHHHHHHHHHHHHHHHHTT-HHHHHHHHHHHHHHHHHHHHHH-HHHHHHHHHHHHHHHHHHHHHHHHHHHHT--

Sequence (87 aa):
MTRNGDLTPISLLALVLSCATTLIGAAMLLWRKPLSASAAYAISSLFAALVMAEWRPPLAFTGLGIALIGLLVGVHMRLQVRAARAH

Radius of gyration: 15.8 Å; chains: 1; bounding box: 43×16×44 Å